Protein AF-A0A379FK04-F1 (afdb_monomer_lite)

pLDDT: mean 74.8, std 9.32, range [40.59, 87.19]

InterPro domains:
  IPR010260 DNA-binding transcriptional activator AlpA [PF05930] (25-54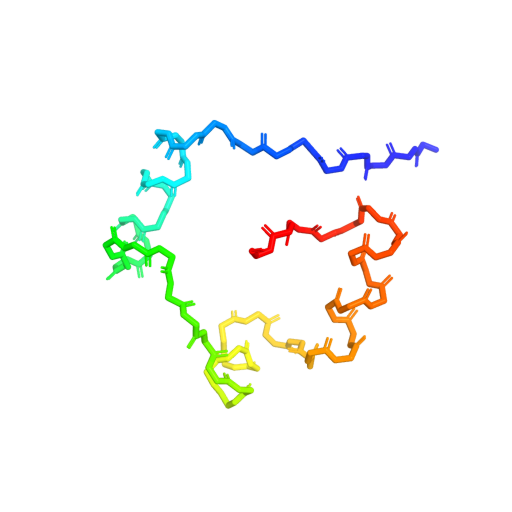)

Organism: Proteus mirabilis (NCBI:txid584)

Radius of gyration: 12.07 Å; cha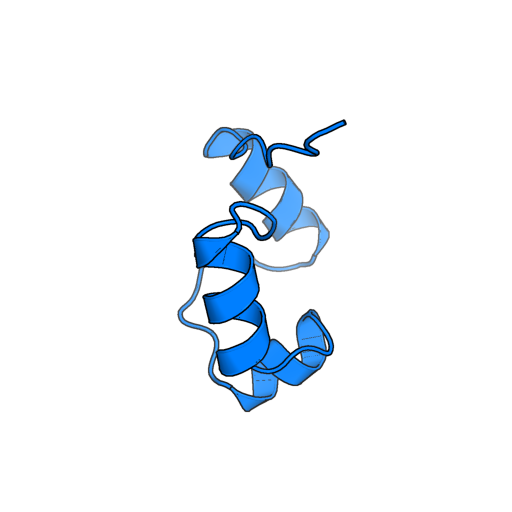ins: 1; bounding box: 22×25×33 Å

Structure (mmCIF, N/CA/C/O backbone):
data_AF-A0A379FK04-F1
#
_entry.id   AF-A0A379FK04-F1
#
loop_
_atom_site.group_PDB
_atom_site.id
_atom_site.type_symbol
_atom_site.label_atom_id
_atom_site.label_alt_id
_atom_site.label_comp_id
_atom_site.label_asym_id
_atom_site.label_entity_id
_atom_site.label_seq_id
_atom_site.pdbx_PDB_ins_code
_atom_site.Cartn_x
_atom_site.Cartn_y
_atom_site.Cartn_z
_atom_site.occupancy
_atom_site.B_iso_or_equiv
_atom_site.auth_seq_id
_atom_site.auth_comp_id
_atom_site.auth_asym_id
_atom_site.auth_atom_id
_atom_site.pdbx_PDB_model_num
ATOM 1 N N . MET A 1 1 ? 3.436 4.078 -25.267 1.00 40.59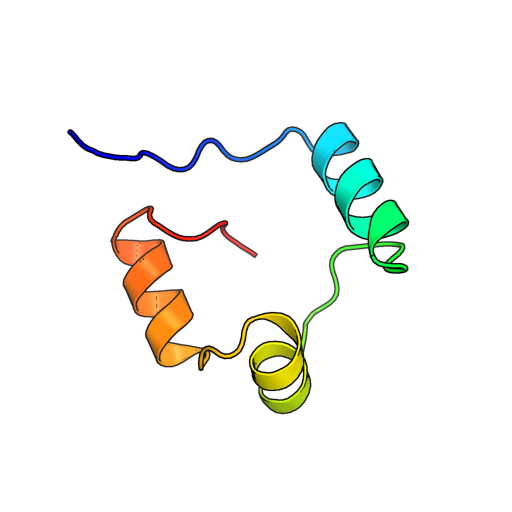 1 MET A N 1
ATOM 2 C CA . MET A 1 1 ? 3.743 4.998 -24.151 1.00 40.59 1 MET A CA 1
ATOM 3 C C . MET A 1 1 ? 3.652 4.197 -22.863 1.00 40.59 1 MET A C 1
ATOM 5 O O . MET A 1 1 ? 2.621 3.579 -22.639 1.00 40.59 1 MET A O 1
ATOM 9 N N . GLN A 1 2 ? 4.736 4.080 -22.095 1.00 51.50 2 GLN A N 1
ATOM 10 C CA . GLN A 1 2 ? 4.714 3.379 -20.807 1.00 51.50 2 GLN A CA 1
ATOM 11 C C . GLN A 1 2 ? 4.432 4.420 -19.720 1.00 51.50 2 GLN A C 1
ATOM 13 O O . GLN A 1 2 ? 5.302 5.242 -19.443 1.00 51.50 2 GLN A O 1
ATOM 18 N N . ASN A 1 3 ? 3.231 4.409 -19.130 1.00 56.78 3 ASN A N 1
ATOM 19 C CA . ASN A 1 3 ? 2.935 5.171 -17.913 1.00 56.78 3 ASN A CA 1
ATOM 20 C C . ASN A 1 3 ? 3.735 4.552 -16.760 1.00 56.78 3 ASN A C 1
ATOM 22 O O . ASN A 1 3 ? 3.239 3.687 -16.044 1.00 56.78 3 ASN A O 1
ATOM 26 N N . GLN A 1 4 ? 5.005 4.933 -16.632 1.00 57.97 4 GLN A N 1
ATOM 27 C CA . GLN A 1 4 ? 5.819 4.540 -15.491 1.00 57.97 4 GLN A CA 1
ATOM 28 C C . GLN A 1 4 ? 5.323 5.297 -14.266 1.00 57.97 4 GLN A C 1
ATOM 30 O O . GLN A 1 4 ? 5.297 6.526 -14.251 1.00 57.97 4 GLN A O 1
ATOM 35 N N . PHE A 1 5 ? 4.912 4.553 -13.243 1.00 64.75 5 PHE A N 1
ATOM 36 C CA . PHE A 1 5 ? 4.510 5.140 -11.977 1.00 64.75 5 PHE A CA 1
ATOM 37 C C . PHE A 1 5 ? 5.748 5.725 -11.281 1.00 64.75 5 PHE A C 1
ATOM 39 O O . PHE A 1 5 ? 6.637 4.986 -10.858 1.00 64.75 5 PHE A O 1
ATOM 46 N N . SER A 1 6 ? 5.832 7.052 -11.175 1.00 69.94 6 SER A N 1
ATOM 47 C CA . SER A 1 6 ? 6.846 7.708 -10.349 1.00 69.94 6 SER A CA 1
ATOM 48 C C . SER A 1 6 ? 6.428 7.598 -8.888 1.00 69.94 6 SER A C 1
ATOM 50 O O . SER A 1 6 ? 5.392 8.137 -8.495 1.00 69.94 6 SER A O 1
ATOM 52 N N . THR A 1 7 ? 7.212 6.900 -8.071 1.00 68.56 7 THR A N 1
ATOM 53 C CA . THR A 1 7 ? 6.955 6.839 -6.630 1.00 68.56 7 THR A CA 1
ATOM 54 C C . THR A 1 7 ? 7.111 8.241 -6.033 1.00 68.56 7 THR A C 1
ATOM 56 O O . THR A 1 7 ? 8.193 8.818 -6.168 1.00 68.56 7 THR A O 1
ATOM 59 N N . PRO A 1 8 ? 6.078 8.800 -5.375 1.00 74.75 8 PRO A N 1
ATOM 60 C CA . PRO A 1 8 ? 6.174 10.119 -4.761 1.00 74.75 8 PRO A CA 1
ATOM 61 C C . PRO A 1 8 ? 7.210 10.108 -3.635 1.00 74.75 8 PRO A C 1
ATOM 63 O O . PRO A 1 8 ? 7.448 9.066 -3.010 1.00 74.75 8 PRO A O 1
ATOM 66 N N . THR A 1 9 ? 7.806 11.267 -3.357 1.00 82.44 9 THR A N 1
ATOM 67 C CA . THR A 1 9 ? 8.664 11.448 -2.182 1.00 82.44 9 THR A CA 1
ATOM 68 C C . THR A 1 9 ? 7.870 11.163 -0.898 1.00 82.44 9 THR A C 1
ATOM 70 O O . THR A 1 9 ? 6.641 11.290 -0.885 1.00 82.44 9 THR A O 1
ATOM 73 N N . PRO A 1 10 ? 8.536 10.775 0.204 1.00 78.75 10 PRO A N 1
ATOM 74 C CA . PRO A 1 10 ? 7.858 10.477 1.467 1.00 78.75 10 PRO A CA 1
ATOM 75 C C . PRO A 1 10 ? 6.985 11.629 1.986 1.00 78.75 10 PRO A C 1
ATOM 77 O O . PRO A 1 10 ? 5.922 11.385 2.549 1.00 78.75 10 PRO A O 1
ATOM 80 N N . GLU A 1 11 ? 7.402 12.878 1.769 1.00 80.94 11 GLU A N 1
ATOM 81 C CA . GLU A 1 11 ? 6.634 14.072 2.145 1.00 80.94 11 GLU A CA 1
ATOM 82 C C . GLU A 1 11 ? 5.355 14.215 1.319 1.00 80.94 11 GLU A C 1
ATOM 84 O O . GLU A 1 11 ? 4.272 14.364 1.885 1.00 80.94 11 GLU A O 1
ATOM 89 N N . SER A 1 12 ? 5.448 14.078 -0.008 1.00 80.56 12 SER A N 1
ATOM 90 C CA . SER A 1 12 ? 4.272 14.087 -0.881 1.00 80.56 12 SER A CA 1
ATOM 91 C C . SER A 1 12 ? 3.324 12.936 -0.554 1.00 80.56 12 SER A C 1
ATOM 93 O O . SER A 1 12 ? 2.113 13.130 -0.533 1.00 80.56 12 SER A O 1
ATOM 95 N N . ARG A 1 13 ? 3.854 11.752 -0.220 1.00 79.88 13 ARG A N 1
ATOM 96 C CA . ARG A 1 13 ? 3.038 10.610 0.213 1.00 79.88 13 ARG A CA 1
ATOM 97 C C . ARG A 1 13 ? 2.272 10.916 1.498 1.00 79.88 13 ARG A C 1
ATOM 99 O O . ARG A 1 13 ? 1.076 10.663 1.547 1.00 79.88 13 ARG A O 1
ATOM 106 N N . ARG A 1 14 ? 2.924 11.510 2.504 1.00 79.12 14 ARG A N 1
ATOM 107 C CA . ARG A 1 14 ? 2.257 11.939 3.747 1.00 79.12 14 ARG A CA 1
ATOM 108 C C . ARG A 1 14 ? 1.183 12.992 3.494 1.00 79.12 14 ARG A C 1
ATOM 110 O O . ARG A 1 14 ? 0.120 12.894 4.090 1.00 79.12 14 ARG A O 1
ATOM 117 N N . SER A 1 15 ? 1.441 13.962 2.616 1.00 82.12 15 SER A N 1
ATOM 118 C CA . SER A 1 15 ? 0.449 14.987 2.268 1.00 82.12 15 SER A CA 1
ATOM 119 C C . SER A 1 15 ? -0.789 14.376 1.612 1.00 82.12 15 SER A C 1
ATOM 121 O O . SER A 1 15 ? -1.902 14.732 1.980 1.00 82.12 15 SER A O 1
ATOM 123 N N . ILE A 1 16 ? -0.593 13.433 0.684 1.00 80.56 16 ILE A N 1
ATOM 124 C CA . ILE A 1 16 ? -1.687 12.712 0.026 1.00 80.56 16 ILE A CA 1
ATOM 125 C C . ILE A 1 16 ? -2.462 11.895 1.062 1.00 80.56 16 ILE A C 1
ATOM 127 O O . ILE A 1 16 ? -3.672 12.026 1.159 1.00 80.56 16 ILE A O 1
ATOM 131 N N . LEU A 1 17 ? -1.784 11.090 1.884 1.00 77.00 17 LEU A N 1
ATOM 132 C CA . LEU A 1 17 ? -2.447 10.284 2.915 1.00 77.00 17 LEU A CA 1
ATOM 133 C C . LEU A 1 17 ? -3.267 11.155 3.880 1.00 77.00 17 LEU A C 1
ATOM 135 O O . LEU A 1 17 ? -4.418 10.823 4.159 1.00 77.00 17 LEU A O 1
ATOM 139 N N . ALA A 1 18 ? -2.719 12.296 4.311 1.00 81.88 18 ALA A N 1
ATOM 140 C CA . ALA A 1 18 ? -3.408 13.231 5.195 1.00 81.88 18 ALA A CA 1
ATOM 141 C C . ALA A 1 18 ? -4.688 13.808 4.566 1.00 81.88 18 ALA A C 1
ATOM 143 O O . ALA A 1 18 ? -5.687 13.957 5.267 1.00 81.88 18 ALA A O 1
ATOM 144 N N . GLU A 1 19 ? -4.685 14.079 3.258 1.00 82.38 19 GLU A N 1
ATOM 145 C CA . GLU A 1 19 ? -5.869 14.523 2.508 1.00 82.38 19 GLU A CA 1
ATOM 146 C C . GLU A 1 19 ? -6.992 13.474 2.535 1.00 82.38 19 GLU A C 1
ATOM 148 O O . GLU A 1 19 ? -8.165 13.816 2.679 1.00 82.38 19 GLU A O 1
ATOM 153 N N . TYR A 1 20 ? -6.635 12.189 2.488 1.00 77.06 20 TYR A N 1
ATOM 154 C CA . TYR A 1 20 ? -7.580 11.071 2.592 1.00 77.06 20 TYR A CA 1
ATOM 155 C C . TYR A 1 20 ? -7.890 10.647 4.042 1.00 77.06 20 TYR A C 1
ATOM 157 O O . TYR A 1 20 ? -8.624 9.682 4.249 1.00 77.06 20 TYR A O 1
ATOM 165 N N . GLY A 1 21 ? -7.375 11.364 5.048 1.00 78.69 21 GLY A N 1
ATOM 166 C CA . GLY A 1 21 ? -7.622 11.089 6.469 1.00 78.69 21 GLY A CA 1
ATOM 167 C C . GLY A 1 21 ? -6.730 10.007 7.088 1.00 78.69 21 GLY A C 1
ATOM 168 O O . GLY A 1 21 ? -6.968 9.595 8.223 1.00 78.69 21 GLY A O 1
ATOM 169 N N . GLU A 1 22 ? -5.687 9.568 6.386 1.00 76.12 22 GLU A N 1
ATOM 170 C CA . GLU A 1 22 ? -4.717 8.585 6.865 1.00 76.12 22 GLU A CA 1
ATOM 171 C C . GLU A 1 22 ? -3.421 9.282 7.309 1.00 76.12 22 GLU A C 1
ATOM 173 O O . GLU A 1 22 ? -2.799 10.034 6.567 1.00 76.12 22 GLU A O 1
ATOM 178 N N . GLN A 1 23 ? -2.967 9.045 8.542 1.00 66.69 23 GLN A N 1
ATOM 179 C CA . GLN A 1 23 ? -1.742 9.692 9.047 1.00 66.69 23 GLN A CA 1
ATOM 180 C C . GLN A 1 23 ? -0.446 9.014 8.579 1.00 66.69 23 GLN A C 1
ATOM 182 O O . GLN A 1 23 ? 0.622 9.627 8.615 1.00 66.69 23 GLN A O 1
ATOM 187 N N . TYR A 1 24 ? -0.505 7.735 8.213 1.00 66.19 24 TYR A N 1
ATOM 188 C CA . TYR A 1 24 ? 0.665 6.935 7.861 1.00 66.19 24 TYR A CA 1
ATOM 189 C C . TYR A 1 24 ? 0.271 5.735 7.006 1.00 66.19 24 TYR A C 1
ATOM 191 O O . TYR A 1 24 ? -0.861 5.261 7.085 1.00 66.19 24 TYR A O 1
ATOM 199 N N . ASP A 1 25 ? 1.228 5.219 6.232 1.00 66.81 25 ASP A N 1
ATOM 200 C CA . ASP A 1 25 ? 1.083 3.929 5.565 1.00 66.81 25 ASP A CA 1
ATOM 201 C C . ASP A 1 25 ? 0.830 2.844 6.622 1.00 66.81 25 ASP A C 1
ATOM 203 O O . ASP A 1 25 ? 1.636 2.616 7.530 1.00 66.81 25 ASP A O 1
ATOM 207 N N . ARG A 1 26 ? -0.326 2.188 6.530 1.00 71.88 26 ARG A N 1
ATOM 208 C CA . ARG A 1 26 ? -0.713 1.059 7.381 1.00 71.88 26 ARG A CA 1
ATOM 209 C C . ARG A 1 26 ? -0.789 -0.202 6.543 1.00 71.88 26 ARG A C 1
ATOM 211 O O . ARG A 1 26 ? -1.107 -0.163 5.359 1.00 71.88 26 ARG A O 1
ATOM 218 N N . LEU 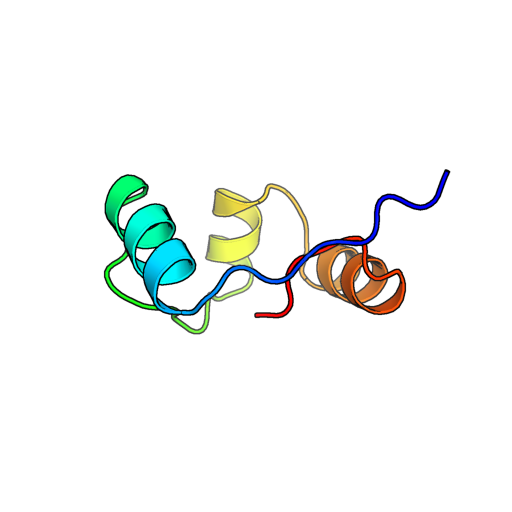A 1 27 ? -0.563 -1.351 7.176 1.00 68.56 27 LEU A N 1
ATOM 219 C CA . LEU A 1 27 ? -0.846 -2.641 6.553 1.00 68.56 27 LEU A CA 1
ATOM 220 C C . LEU A 1 27 ? -2.361 -2.821 6.425 1.00 68.56 27 LEU A C 1
ATOM 222 O O . LEU A 1 27 ? -3.036 -3.271 7.349 1.00 68.56 27 LEU A O 1
ATOM 226 N N . ILE A 1 28 ? -2.881 -2.463 5.257 1.00 72.69 28 ILE A N 1
ATOM 227 C CA . ILE A 1 28 ? -4.301 -2.546 4.936 1.00 72.69 28 ILE A CA 1
ATOM 228 C C . ILE A 1 28 ? -4.682 -4.014 4.705 1.00 72.69 28 ILE A C 1
ATOM 230 O O . ILE A 1 28 ? -4.093 -4.700 3.857 1.00 72.69 28 ILE A O 1
ATOM 234 N N . ARG A 1 29 ? -5.681 -4.515 5.442 1.00 78.31 29 ARG A N 1
ATOM 235 C CA . ARG A 1 29 ? -6.242 -5.858 5.206 1.00 78.31 29 ARG A CA 1
ATOM 236 C C . ARG A 1 29 ? -7.003 -5.894 3.878 1.00 78.31 29 ARG A C 1
ATOM 238 O O . ARG A 1 29 ? -7.466 -4.867 3.397 1.00 78.31 29 ARG A O 1
ATOM 245 N N . GLU A 1 30 ? -7.197 -7.086 3.305 1.00 78.69 30 GLU A N 1
ATOM 246 C CA . GLU A 1 30 ? -7.855 -7.248 1.991 1.00 78.69 30 GLU A CA 1
ATOM 247 C C . GLU A 1 30 ? -9.197 -6.513 1.897 1.00 78.69 30 GLU A C 1
ATOM 249 O O . GLU A 1 30 ? -9.460 -5.812 0.926 1.00 78.69 30 GLU A O 1
ATOM 254 N N . LYS A 1 31 ? -10.013 -6.611 2.953 1.00 77.94 31 LYS A N 1
ATOM 255 C CA . LYS A 1 31 ? -11.331 -5.971 3.025 1.00 77.94 31 LYS A CA 1
ATOM 256 C C . LYS A 1 31 ? -11.257 -4.443 2.941 1.00 77.94 31 LYS A C 1
ATOM 258 O O . LYS A 1 31 ? -12.102 -3.820 2.306 1.00 77.94 31 LYS A O 1
ATOM 263 N N . GLU A 1 32 ? -10.264 -3.837 3.581 1.00 77.81 32 GLU A N 1
ATOM 264 C CA . GLU A 1 32 ? -10.060 -2.387 3.540 1.00 77.81 32 GLU A CA 1
ATOM 265 C C . GLU A 1 32 ? -9.441 -1.958 2.209 1.00 77.81 32 GLU A C 1
ATOM 267 O O . GLU A 1 32 ? -9.875 -0.968 1.629 1.00 77.81 32 GLU A O 1
ATOM 272 N N . ARG A 1 33 ? -8.513 -2.747 1.654 1.00 78.56 33 ARG A N 1
ATOM 273 C CA . ARG A 1 33 ? -7.926 -2.485 0.333 1.00 78.56 33 ARG A CA 1
ATOM 274 C C . ARG A 1 33 ? -8.999 -2.489 -0.748 1.00 78.56 33 ARG A C 1
ATOM 276 O O . ARG A 1 33 ? -9.099 -1.527 -1.500 1.00 78.56 33 ARG A O 1
ATOM 283 N N . GLN A 1 34 ? -9.836 -3.524 -0.777 1.00 76.50 34 GLN A N 1
ATOM 284 C CA . GLN A 1 34 ? -10.940 -3.621 -1.727 1.00 76.50 34 GLN A CA 1
ATOM 285 C C . GLN A 1 34 ? -11.910 -2.440 -1.589 1.00 76.50 34 GLN A C 1
ATOM 287 O O . GLN A 1 34 ? -12.437 -1.974 -2.590 1.00 76.50 34 GLN A O 1
ATOM 292 N N . ARG A 1 35 ? -12.115 -1.913 -0.376 1.00 78.00 35 ARG A N 1
ATOM 293 C CA . ARG A 1 35 ? -12.933 -0.713 -0.156 1.00 78.00 35 ARG A CA 1
ATOM 294 C C . ARG A 1 35 ? -12.270 0.564 -0.688 1.00 78.00 35 ARG A C 1
ATOM 296 O O . ARG A 1 35 ? -12.970 1.399 -1.245 1.00 78.00 35 ARG A O 1
ATOM 303 N N . ILE A 1 36 ? -10.959 0.725 -0.502 1.00 75.81 36 ILE A N 1
ATOM 304 C CA . ILE A 1 36 ? -10.221 1.949 -0.858 1.00 75.81 36 ILE A CA 1
ATOM 305 C C . ILE A 1 36 ? -9.945 2.015 -2.361 1.00 75.81 36 ILE A C 1
ATOM 307 O O . ILE A 1 36 ? -10.211 3.026 -3.001 1.00 75.81 36 ILE A O 1
ATOM 311 N N . THR A 1 37 ? -9.407 0.941 -2.938 1.00 73.44 37 THR A N 1
ATOM 312 C CA . THR A 1 37 ? -8.925 0.934 -4.326 1.00 73.44 37 THR A CA 1
ATOM 313 C C . THR A 1 37 ? -9.862 0.209 -5.287 1.00 73.44 37 THR A C 1
ATOM 315 O O . THR A 1 37 ? -9.599 0.194 -6.486 1.00 73.44 37 THR A O 1
ATOM 318 N N . SER A 1 38 ? -10.943 -0.408 -4.791 1.00 78.31 38 SER A N 1
ATOM 319 C CA . SER A 1 38 ? -11.865 -1.249 -5.579 1.00 78.31 38 SER A CA 1
ATOM 320 C C . SER A 1 38 ? -11.206 -2.444 -6.285 1.00 78.31 38 SER A C 1
ATOM 322 O O . SER A 1 38 ? -11.857 -3.135 -7.066 1.00 78.31 38 SER A O 1
ATOM 324 N N . ILE A 1 39 ? -9.932 -2.733 -5.999 1.00 82.06 39 ILE A N 1
ATOM 325 C CA . ILE A 1 39 ? -9.179 -3.841 -6.592 1.00 82.06 39 ILE A CA 1
ATOM 326 C C . ILE A 1 39 ? -8.713 -4.822 -5.516 1.00 82.06 39 ILE A C 1
ATOM 328 O O . ILE A 1 39 ? -8.392 -4.439 -4.390 1.00 82.06 39 ILE A O 1
ATOM 332 N N . SER A 1 40 ? -8.646 -6.102 -5.882 1.00 83.88 40 SER A N 1
ATOM 333 C CA . SER A 1 40 ? -8.095 -7.143 -5.014 1.00 83.88 40 SER A CA 1
ATOM 334 C C . SER A 1 40 ? -6.574 -7.037 -4.903 1.00 83.88 40 SER A C 1
ATOM 336 O O . SER A 1 40 ? -5.894 -6.478 -5.776 1.00 83.88 40 SER A O 1
ATOM 338 N N . ARG A 1 41 ? -5.998 -7.640 -3.861 1.00 80.69 41 ARG A N 1
ATOM 339 C CA . ARG A 1 41 ? -4.539 -7.751 -3.699 1.00 80.69 41 ARG A CA 1
ATOM 340 C C . ARG A 1 41 ? -3.863 -8.476 -4.851 1.00 80.69 41 ARG A C 1
ATOM 342 O O . ARG A 1 41 ? -2.755 -8.101 -5.218 1.00 80.69 41 ARG A O 1
ATOM 349 N N . THR A 1 42 ? -4.501 -9.481 -5.441 1.00 84.38 42 THR A N 1
ATOM 350 C CA . THR A 1 42 ? -3.958 -10.202 -6.602 1.00 84.38 42 THR A CA 1
ATOM 351 C C . THR A 1 42 ? -3.846 -9.293 -7.823 1.00 84.38 42 THR A C 1
ATOM 353 O O . THR A 1 42 ? -2.830 -9.317 -8.524 1.00 84.38 42 THR A O 1
ATOM 356 N N . THR A 1 43 ? -4.851 -8.444 -8.051 1.00 85.31 43 THR A N 1
ATOM 357 C CA . THR A 1 43 ? -4.819 -7.440 -9.120 1.00 85.31 43 THR A CA 1
ATOM 358 C C . THR A 1 43 ? -3.747 -6.391 -8.843 1.00 85.31 43 THR A C 1
ATOM 360 O O . THR A 1 43 ? -2.929 -6.127 -9.720 1.00 85.31 43 THR A O 1
ATOM 363 N N . ALA A 1 44 ? -3.673 -5.867 -7.614 1.00 83.00 44 ALA A N 1
ATOM 364 C CA . ALA A 1 44 ? -2.635 -4.918 -7.210 1.00 83.00 44 ALA A CA 1
ATOM 365 C C . ALA A 1 44 ? -1.220 -5.493 -7.406 1.00 83.00 44 ALA A C 1
ATOM 367 O O . ALA A 1 44 ? -0.401 -4.865 -8.063 1.00 83.00 44 ALA A O 1
ATOM 368 N N . TYR A 1 45 ? -0.965 -6.728 -6.965 1.00 82.94 45 TYR A N 1
ATOM 369 C CA . TYR A 1 45 ? 0.322 -7.412 -7.151 1.00 82.94 45 TYR A CA 1
ATOM 370 C C . TYR A 1 45 ? 0.699 -7.577 -8.632 1.00 82.94 45 TYR A C 1
ATOM 372 O O . TYR A 1 45 ? 1.854 -7.413 -9.030 1.00 82.94 45 TYR A O 1
ATOM 380 N N . THR A 1 46 ? -0.285 -7.880 -9.481 1.00 87.19 46 THR A N 1
ATOM 381 C CA . THR A 1 46 ? -0.069 -7.979 -10.931 1.00 87.19 46 THR A CA 1
ATOM 382 C C . THR A 1 46 ? 0.281 -6.617 -11.535 1.00 87.19 46 THR A C 1
ATOM 384 O O . THR A 1 46 ? 1.135 -6.537 -12.420 1.00 87.19 46 THR A O 1
ATOM 387 N N . LEU A 1 47 ? -0.346 -5.541 -11.052 1.00 82.50 47 LEU A N 1
ATOM 388 C CA . LEU A 1 47 ? -0.066 -4.173 -11.484 1.00 82.50 47 LEU A CA 1
ATOM 389 C C . LEU A 1 47 ? 1.281 -3.656 -10.952 1.00 82.50 47 LEU A C 1
ATOM 391 O O . LEU A 1 47 ? 2.002 -3.006 -11.705 1.00 82.50 47 LEU A O 1
ATOM 395 N N . GLU A 1 48 ? 1.673 -4.005 -9.725 1.00 81.62 48 GLU A N 1
ATOM 396 C CA . GLU A 1 48 ? 3.004 -3.731 -9.157 1.00 81.62 48 GLU A CA 1
ATOM 397 C C . GLU A 1 48 ? 4.099 -4.364 -10.023 1.00 81.62 48 GLU A C 1
ATOM 399 O O . GLU A 1 48 ? 5.028 -3.677 -10.449 1.00 81.62 48 GLU A O 1
ATOM 404 N N . LYS A 1 49 ? 3.950 -5.644 -10.406 1.00 81.88 49 LYS A N 1
ATOM 405 C CA . LYS A 1 49 ? 4.879 -6.307 -11.345 1.00 81.88 49 LYS A CA 1
ATOM 406 C C . LYS A 1 49 ? 4.967 -5.613 -12.701 1.00 81.88 49 LYS A C 1
ATOM 408 O O . LYS A 1 49 ? 6.008 -5.667 -13.351 1.00 81.88 49 LYS A O 1
ATOM 413 N N . ARG A 1 50 ? 3.883 -4.967 -13.129 1.00 82.81 50 ARG A N 1
ATOM 414 C CA . ARG A 1 50 ? 3.812 -4.184 -14.370 1.00 82.81 50 ARG A CA 1
ATOM 415 C C . ARG A 1 50 ? 4.225 -2.719 -14.180 1.00 82.81 50 ARG A C 1
ATOM 417 O O . ARG A 1 50 ? 4.125 -1.957 -15.136 1.00 82.81 50 ARG A O 1
ATOM 424 N N . ARG A 1 51 ? 4.684 -2.319 -12.983 1.00 74.50 51 ARG A N 1
ATOM 425 C CA . ARG A 1 51 ? 5.003 -0.928 -12.595 1.00 74.50 51 ARG A CA 1
ATOM 426 C C . ARG A 1 51 ? 3.857 0.062 -12.855 1.00 74.50 51 ARG A C 1
ATOM 428 O O . ARG A 1 51 ? 4.095 1.235 -13.128 1.00 74.50 51 ARG A O 1
ATOM 435 N N . ALA A 1 52 ? 2.622 -0.427 -12.772 1.00 75.50 52 ALA A N 1
ATOM 436 C CA . ALA A 1 52 ? 1.388 0.319 -13.006 1.00 75.50 52 ALA A CA 1
ATOM 437 C C . ALA A 1 52 ? 0.612 0.612 -11.706 1.00 75.50 52 ALA A C 1
ATOM 439 O O . ALA A 1 52 ? -0.509 1.108 -11.759 1.00 75.50 52 ALA A O 1
ATOM 440 N N . PHE A 1 53 ? 1.186 0.283 -10.545 1.00 71.69 53 PHE A N 1
ATOM 441 C CA . PHE A 1 53 ? 0.598 0.513 -9.226 1.00 71.69 53 PHE A CA 1
ATOM 442 C C . PHE A 1 53 ? 1.687 0.968 -8.242 1.00 71.69 53 PHE A C 1
ATOM 444 O O . PHE A 1 53 ? 2.820 0.484 -8.353 1.00 71.69 53 PHE A O 1
ATOM 451 N N . PRO A 1 54 ? 1.386 1.896 -7.314 1.00 66.50 54 PRO A N 1
ATOM 452 C CA . PRO A 1 54 ? 2.336 2.314 -6.290 1.00 66.50 54 PRO A CA 1
ATOM 453 C C . PRO A 1 54 ? 2.681 1.135 -5.377 1.00 66.50 54 PRO A C 1
ATOM 455 O O . PRO A 1 54 ? 1.785 0.474 -4.858 1.00 66.50 54 PRO A O 1
ATOM 458 N N . TYR A 1 55 ? 3.975 0.883 -5.173 1.00 59.25 55 TYR A N 1
ATOM 459 C CA . TYR A 1 55 ? 4.419 -0.070 -4.157 1.00 59.25 55 TYR A CA 1
ATOM 460 C C . TYR A 1 55 ? 3.958 0.411 -2.777 1.00 59.25 55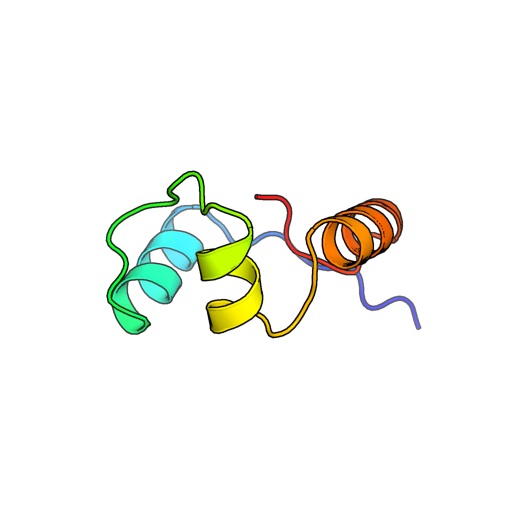 TYR A C 1
ATOM 462 O O . TYR A 1 55 ? 4.227 1.561 -2.414 1.00 59.25 55 TYR A O 1
ATOM 470 N N . ALA A 1 56 ? 3.240 -0.464 -2.068 1.00 54.31 56 ALA A N 1
ATOM 471 C CA . ALA A 1 56 ? 2.937 -0.315 -0.647 1.00 54.31 56 ALA A CA 1
ATOM 472 C C . ALA A 1 56 ? 4.191 -0.529 0.211 1.00 54.31 56 ALA A C 1
ATOM 474 O O . ALA A 1 56 ? 5.057 -1.336 -0.205 1.00 54.31 56 ALA A O 1
#

Foldseek 3Di:
DQPQDDADDPVVVCVVCVVVVHRDDDPDD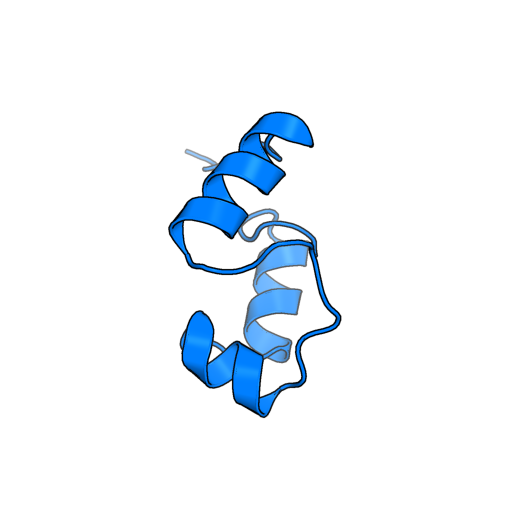QVRCCVPVVDGPVVQVVCVVSNNHHDD

Sequence (56 aa):
MQNQFSTPTPESRRSILAEYGEQYDRLIREKERQRITSISRTTAYTLEKRRAFPYA

Secondary structure (DSSP, 8-state):
-----PPPPHHHHHHHHHHTT-SS-----HHHHHHHHSS-HHHHHHHHHTT-S---